Protein AF-A0A1D2QQ18-F1 (afdb_monomer_lite)

Structure (mmCIF, N/CA/C/O backbone):
data_AF-A0A1D2QQ18-F1
#
_entry.id   AF-A0A1D2QQ18-F1
#
loop_
_atom_site.group_PDB
_atom_site.id
_atom_site.type_symbol
_atom_site.label_atom_id
_atom_site.label_alt_id
_atom_site.label_comp_id
_atom_site.label_asym_id
_atom_site.label_entity_id
_atom_site.label_seq_id
_atom_site.pdbx_PDB_ins_code
_atom_site.Cartn_x
_atom_site.Cartn_y
_atom_site.Cartn_z
_atom_site.occupancy
_atom_site.B_iso_or_equiv
_atom_site.auth_seq_id
_atom_site.auth_comp_id
_atom_site.auth_asym_id
_atom_site.auth_atom_id
_atom_site.pdbx_PDB_model_num
ATOM 1 N N . MET A 1 1 ? 32.315 21.712 -32.572 1.00 50.09 1 MET A N 1
ATOM 2 C CA . MET A 1 1 ? 33.178 22.891 -32.334 1.00 50.09 1 MET A CA 1
ATOM 3 C C . MET A 1 1 ? 33.797 22.743 -30.956 1.00 50.09 1 MET A C 1
ATOM 5 O O . MET A 1 1 ? 33.054 22.606 -29.995 1.00 50.09 1 MET A O 1
ATOM 9 N N . GLY A 1 2 ? 35.125 22.639 -30.877 1.00 50.81 2 GLY A N 1
ATOM 10 C CA . GLY A 1 2 ? 35.832 22.322 -29.633 1.00 50.81 2 GLY A CA 1
ATOM 11 C C . GLY A 1 2 ? 35.710 23.423 -28.578 1.00 50.81 2 GLY A C 1
ATOM 12 O O . GLY A 1 2 ? 35.567 24.598 -28.917 1.00 50.81 2 GLY A O 1
ATOM 13 N N . ALA A 1 3 ? 35.802 23.033 -27.305 1.00 56.28 3 ALA A N 1
ATOM 14 C CA . ALA A 1 3 ? 35.669 23.907 -26.135 1.00 56.28 3 ALA A CA 1
ATOM 15 C C . ALA A 1 3 ? 36.521 25.195 -26.210 1.00 56.28 3 ALA A C 1
ATOM 17 O O . ALA A 1 3 ? 36.093 26.242 -25.728 1.00 56.28 3 ALA A O 1
ATOM 18 N N . GLY A 1 4 ? 37.673 25.153 -26.894 1.00 58.34 4 GLY A N 1
ATOM 19 C CA . GLY A 1 4 ? 38.544 26.317 -27.105 1.00 58.34 4 GLY A CA 1
ATOM 20 C C . GLY A 1 4 ? 37.916 27.455 -27.924 1.00 58.34 4 GLY A C 1
ATOM 21 O O . GLY A 1 4 ? 38.122 28.620 -27.597 1.00 58.34 4 GLY A O 1
ATOM 22 N N . ALA A 1 5 ? 37.088 27.153 -28.932 1.00 62.00 5 ALA A N 1
ATOM 23 C CA . ALA A 1 5 ? 36.413 28.187 -29.728 1.00 62.00 5 ALA A CA 1
ATOM 24 C C . ALA A 1 5 ? 35.279 28.873 -28.943 1.00 62.00 5 ALA A C 1
ATOM 26 O O . ALA A 1 5 ? 35.006 30.055 -29.133 1.00 62.00 5 ALA A O 1
ATOM 27 N N . MET A 1 6 ? 34.637 28.138 -28.028 1.00 56.47 6 MET A N 1
ATOM 28 C CA . MET A 1 6 ? 33.547 28.655 -27.199 1.00 56.47 6 MET A CA 1
ATOM 29 C C . MET A 1 6 ? 34.061 29.579 -26.079 1.00 56.47 6 MET A C 1
ATOM 31 O O . MET A 1 6 ? 33.393 30.556 -25.748 1.00 56.47 6 MET A O 1
ATOM 35 N N . TYR A 1 7 ? 35.267 29.325 -25.551 1.00 62.25 7 TYR A N 1
ATOM 36 C CA . TYR A 1 7 ? 35.936 30.198 -24.576 1.00 62.25 7 TYR A CA 1
ATOM 37 C C . TYR A 1 7 ? 36.282 31.570 -25.160 1.00 62.25 7 TYR A C 1
ATOM 39 O O . TYR A 1 7 ? 35.973 32.595 -24.556 1.00 62.25 7 TYR A O 1
ATOM 47 N N . LEU A 1 8 ? 36.862 31.586 -26.365 1.00 61.06 8 LEU A N 1
ATOM 48 C CA . LEU A 1 8 ? 37.277 32.812 -27.055 1.00 61.06 8 LEU A CA 1
ATOM 49 C C . LEU A 1 8 ? 36.106 33.755 -27.365 1.00 61.06 8 LEU A C 1
ATOM 51 O O . LEU A 1 8 ? 36.292 34.966 -27.393 1.00 61.06 8 LEU A O 1
ATOM 55 N N . LEU A 1 9 ? 34.902 33.213 -27.571 1.00 64.69 9 LEU A N 1
ATOM 56 C CA . LEU A 1 9 ? 33.707 33.995 -27.899 1.00 64.69 9 LEU A CA 1
ATOM 57 C C . LEU A 1 9 ? 32.922 34.492 -26.677 1.00 64.69 9 LEU A C 1
ATOM 59 O O . LEU A 1 9 ? 32.223 35.495 -26.788 1.00 64.69 9 LEU A O 1
ATOM 63 N N . LYS A 1 10 ? 32.975 33.793 -25.536 1.00 62.69 10 LYS A N 1
ATOM 64 C CA . LYS A 1 10 ? 32.115 34.090 -24.371 1.00 62.69 10 LYS A CA 1
ATOM 65 C C . LYS A 1 10 ? 32.864 34.447 -23.085 1.00 62.69 10 LYS A C 1
ATOM 67 O O . LYS A 1 10 ? 32.207 34.769 -22.101 1.00 62.69 10 LYS A O 1
ATOM 72 N N . GLY A 1 11 ? 34.198 34.369 -23.048 1.00 64.00 11 GLY A N 1
ATOM 73 C CA . GLY A 1 11 ? 35.019 34.688 -21.865 1.00 64.00 11 GLY A CA 1
ATOM 74 C C . GLY A 1 11 ? 34.884 33.703 -20.692 1.00 64.00 11 GLY A C 1
ATOM 75 O O . GLY A 1 11 ? 35.738 33.662 -19.812 1.00 64.00 11 GLY A O 1
ATOM 76 N N . HIS A 1 12 ? 33.853 32.856 -20.706 1.00 61.41 12 HIS A N 1
ATOM 77 C CA . HIS A 1 12 ? 33.616 31.784 -19.751 1.00 61.41 12 HIS A CA 1
ATOM 78 C C . HIS A 1 12 ? 33.168 30.520 -20.495 1.00 61.41 12 HIS A C 1
ATOM 80 O O . HIS A 1 12 ? 32.243 30.561 -21.309 1.00 61.41 12 HIS A O 1
ATOM 86 N N . VAL A 1 13 ? 33.800 29.380 -20.198 1.00 60.22 13 VAL A N 1
ATOM 87 C CA . VAL A 1 13 ? 33.264 28.056 -20.552 1.00 60.22 13 VAL A CA 1
ATOM 88 C C . VAL A 1 13 ? 32.482 27.551 -19.346 1.00 60.22 13 VAL A C 1
ATOM 90 O O . VAL A 1 13 ? 33.012 27.496 -18.236 1.00 60.22 13 VAL A O 1
ATOM 93 N N . LEU A 1 14 ? 31.216 27.187 -19.550 1.00 58.06 14 LEU A N 1
ATOM 94 C CA . LEU A 1 14 ? 30.417 26.490 -18.544 1.00 58.06 14 LEU A CA 1
ATOM 95 C C . LEU A 1 14 ? 30.999 25.080 -18.342 1.00 58.06 14 LEU A C 1
ATOM 97 O O . LEU A 1 14 ? 30.609 24.137 -19.019 1.00 58.06 14 LEU A O 1
ATOM 101 N N . ASN A 1 15 ? 31.958 24.946 -17.423 1.00 59.22 15 ASN A N 1
ATOM 102 C CA . ASN A 1 15 ? 32.638 23.679 -17.115 1.00 59.22 15 ASN A CA 1
ATOM 103 C C . ASN A 1 15 ? 31.849 22.770 -16.152 1.00 59.22 15 ASN A C 1
ATOM 105 O O . ASN A 1 15 ? 32.294 21.668 -15.844 1.00 59.22 15 ASN A O 1
ATOM 109 N N . LYS A 1 16 ? 30.695 23.225 -15.651 1.00 60.22 16 LYS A N 1
ATOM 110 C CA . LYS A 1 16 ? 29.811 22.455 -14.770 1.00 60.22 16 LYS A CA 1
ATOM 111 C C . LYS A 1 16 ? 28.406 22.433 -15.356 1.00 60.22 16 LYS A C 1
ATOM 113 O O . LYS A 1 16 ? 27.685 23.424 -15.298 1.00 60.22 16 LYS A O 1
ATOM 118 N N . THR A 1 17 ? 28.012 21.288 -15.893 1.00 64.94 17 THR A N 1
ATOM 119 C CA . THR A 1 17 ? 2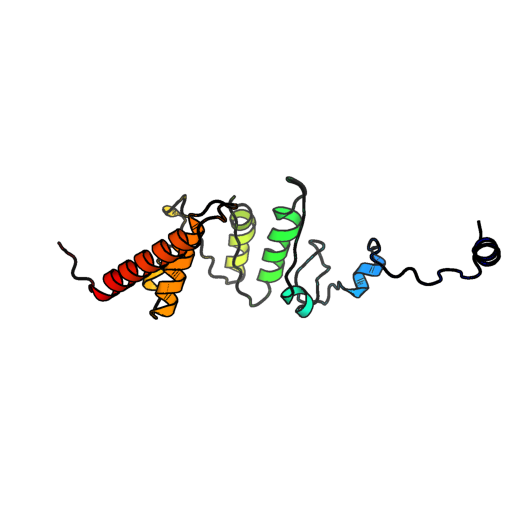6.613 20.967 -16.175 1.00 64.94 17 THR A CA 1
ATOM 120 C C . THR A 1 17 ? 25.963 20.520 -14.867 1.00 64.94 17 THR A C 1
ATOM 122 O O . THR A 1 17 ? 25.943 19.339 -14.541 1.00 64.94 17 THR A O 1
ATOM 125 N N . THR A 1 18 ? 25.509 21.473 -14.053 1.00 73.31 18 THR A N 1
ATOM 126 C CA . THR A 1 18 ? 24.666 21.182 -12.884 1.00 73.31 18 THR A CA 1
ATOM 127 C C . THR A 1 18 ? 23.220 21.042 -13.344 1.00 73.31 18 THR A C 1
ATOM 129 O O . THR A 1 18 ? 22.696 21.962 -13.970 1.00 73.31 18 THR A O 1
ATOM 132 N N . GLY A 1 19 ? 22.570 19.922 -13.040 1.00 75.94 19 GLY A N 1
ATOM 133 C CA . GLY A 1 19 ? 21.179 19.686 -13.417 1.00 75.94 19 GLY A CA 1
ATOM 134 C C . GLY A 1 19 ? 20.806 18.210 -13.367 1.00 75.94 19 GLY A C 1
ATOM 135 O O . GLY A 1 19 ? 21.607 17.376 -12.951 1.00 75.94 19 GLY A O 1
ATOM 136 N N . ALA A 1 20 ? 19.581 17.901 -13.786 1.00 82.69 20 ALA A N 1
ATOM 137 C CA . ALA A 1 20 ? 19.163 16.525 -14.005 1.00 82.69 20 ALA A CA 1
ATOM 138 C C . ALA A 1 20 ? 19.798 15.993 -15.294 1.00 82.69 20 ALA A C 1
ATOM 140 O O . ALA A 1 20 ? 19.826 16.694 -16.306 1.00 82.69 20 ALA A O 1
ATOM 141 N N . ASP A 1 21 ? 20.262 14.750 -15.253 1.00 84.44 21 ASP A N 1
ATOM 142 C CA . ASP A 1 21 ? 20.721 14.017 -16.427 1.00 84.44 21 ASP A CA 1
ATOM 143 C C . ASP A 1 21 ? 19.964 12.691 -16.521 1.00 84.44 21 ASP A C 1
ATOM 145 O O . ASP A 1 21 ? 19.459 12.165 -15.521 1.00 84.44 21 ASP A O 1
ATOM 149 N N . PHE A 1 22 ? 19.863 12.147 -17.729 1.00 87.00 22 PHE A N 1
ATOM 150 C CA . PHE A 1 22 ? 19.309 10.817 -17.906 1.00 87.00 22 PHE A CA 1
ATOM 151 C C . PHE A 1 22 ? 20.264 9.793 -17.307 1.00 87.00 22 PHE A C 1
ATOM 153 O O . PHE A 1 22 ? 21.423 9.669 -17.704 1.00 87.00 22 PHE A O 1
ATOM 160 N N . ALA A 1 23 ? 19.754 9.013 -16.362 1.00 85.12 23 ALA A N 1
ATOM 161 C CA . ALA A 1 23 ? 20.543 7.972 -15.740 1.00 85.12 23 ALA A CA 1
ATOM 162 C C . ALA A 1 23 ? 20.964 6.907 -16.765 1.00 85.12 23 ALA A C 1
ATOM 164 O O . ALA A 1 23 ? 20.141 6.313 -17.465 1.00 85.12 23 ALA A O 1
ATOM 165 N N . ASN A 1 24 ? 22.260 6.622 -16.804 1.00 88.06 24 ASN A N 1
ATOM 166 C CA . ASN A 1 24 ? 22.826 5.483 -17.520 1.00 88.06 24 ASN A CA 1
ATOM 167 C C . ASN A 1 24 ? 23.023 4.294 -16.559 1.00 88.06 24 ASN A C 1
ATOM 169 O O . ASN A 1 24 ? 23.028 4.460 -15.340 1.00 88.06 24 ASN A O 1
ATOM 173 N N . LYS A 1 25 ? 23.207 3.080 -17.098 1.00 84.56 25 LYS A N 1
ATOM 174 C CA . LYS A 1 25 ? 23.334 1.853 -16.281 1.00 84.56 25 LYS A CA 1
ATOM 175 C C . LYS A 1 25 ? 24.469 1.922 -15.253 1.00 84.56 25 LYS A C 1
ATOM 177 O O . LYS A 1 25 ? 24.359 1.331 -14.187 1.00 84.56 25 LYS A O 1
ATOM 182 N N . SER A 1 26 ? 25.556 2.628 -15.566 1.00 84.94 26 SER A N 1
ATOM 183 C CA . SER A 1 26 ? 26.659 2.857 -14.628 1.00 84.94 26 SER A CA 1
ATOM 184 C C . SER A 1 26 ? 26.257 3.759 -13.462 1.00 84.94 26 SER A C 1
ATOM 186 O O . SER A 1 26 ? 26.646 3.459 -12.339 1.00 84.94 26 SER A O 1
ATOM 188 N N . SER A 1 27 ? 25.436 4.785 -13.711 1.00 86.25 27 SER A N 1
ATOM 189 C CA . SER A 1 27 ? 24.950 5.715 -12.678 1.00 86.25 27 SER A CA 1
ATOM 190 C C . SER A 1 27 ? 24.012 5.044 -11.680 1.00 86.25 27 SER A C 1
ATOM 192 O O . SER A 1 27 ? 23.851 5.532 -10.573 1.00 86.25 27 SER A O 1
ATOM 194 N N . TYR A 1 28 ? 23.389 3.912 -12.035 1.00 88.75 28 TYR A N 1
ATOM 195 C CA . TYR A 1 28 ? 22.497 3.204 -11.109 1.00 88.75 28 TYR A CA 1
ATOM 196 C C . TYR A 1 28 ? 23.224 2.798 -9.831 1.00 88.75 28 TYR A C 1
ATOM 198 O O . TYR A 1 28 ? 22.607 2.777 -8.779 1.00 88.75 28 TYR A O 1
ATOM 206 N N . ARG A 1 29 ? 24.530 2.513 -9.906 1.00 85.38 29 ARG A N 1
ATOM 207 C CA . ARG A 1 29 ? 25.337 2.080 -8.755 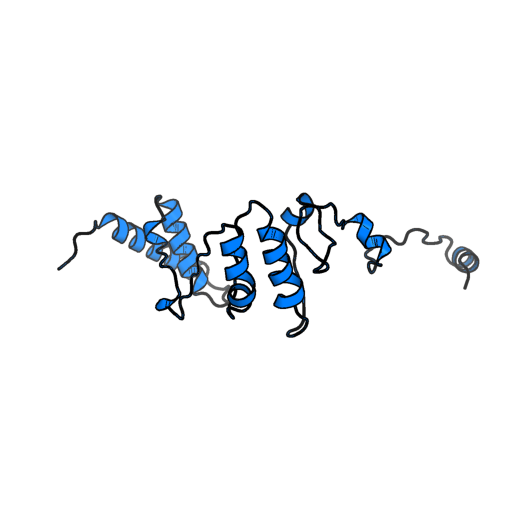1.00 85.38 29 ARG 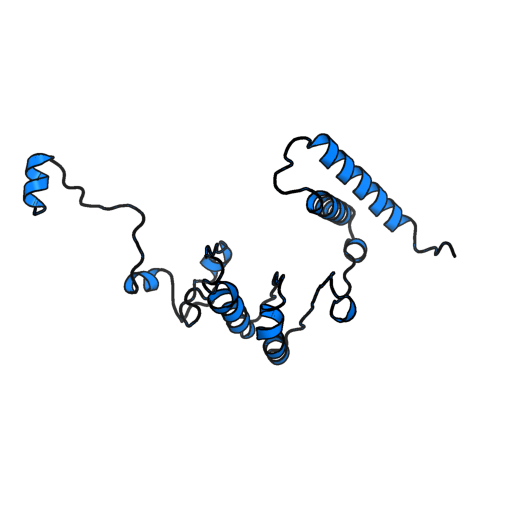A CA 1
ATOM 208 C C . ARG A 1 29 ? 25.434 3.143 -7.662 1.00 85.38 29 ARG A C 1
ATOM 210 O O . ARG A 1 29 ? 25.738 2.790 -6.528 1.00 85.38 29 ARG A O 1
ATOM 217 N N . ASP A 1 30 ? 25.166 4.403 -7.998 1.00 86.88 30 ASP A N 1
ATOM 218 C CA . ASP A 1 30 ? 25.249 5.519 -7.058 1.00 86.88 30 ASP A CA 1
ATOM 219 C C . ASP A 1 30 ? 24.068 5.528 -6.069 1.00 86.88 30 ASP A C 1
ATOM 221 O O . ASP A 1 30 ? 24.195 6.073 -4.977 1.00 86.88 30 ASP A O 1
ATOM 225 N N . TYR A 1 31 ? 22.934 4.906 -6.426 1.00 87.69 31 TYR A N 1
ATOM 226 C CA . TYR A 1 31 ? 21.699 4.897 -5.619 1.00 87.69 31 TYR A CA 1
ATOM 227 C C . TYR A 1 31 ? 20.970 3.538 -5.579 1.00 87.69 31 TYR A C 1
ATOM 229 O O . TYR A 1 31 ? 20.036 3.345 -4.805 1.00 87.69 31 TYR A O 1
ATOM 237 N N . LEU A 1 32 ? 21.395 2.550 -6.371 1.00 93.56 32 LEU A N 1
ATOM 238 C CA . LEU A 1 32 ? 20.857 1.190 -6.383 1.00 93.56 32 LEU A CA 1
ATOM 239 C C . LEU A 1 32 ? 21.959 0.152 -6.213 1.00 93.56 32 LEU A C 1
ATOM 241 O O . LEU A 1 32 ? 22.996 0.183 -6.874 1.00 93.56 32 LEU A O 1
ATOM 245 N N . SER A 1 33 ? 21.679 -0.847 -5.383 1.00 93.62 33 SER A N 1
ATOM 246 C CA . SER A 1 33 ? 22.553 -2.002 -5.198 1.00 93.62 33 SER A CA 1
ATOM 247 C C . SER A 1 33 ? 21.737 -3.261 -4.940 1.00 93.62 33 SER A C 1
ATOM 249 O O . SER A 1 33 ? 20.675 -3.219 -4.319 1.00 93.62 33 SER A O 1
ATOM 251 N N . SER A 1 34 ? 22.257 -4.408 -5.372 1.00 92.81 34 SER A N 1
ATOM 252 C CA . SER A 1 34 ? 21.678 -5.712 -5.041 1.00 92.81 34 SER A CA 1
ATOM 253 C C . SER A 1 34 ? 21.865 -6.104 -3.578 1.00 92.81 34 SER A C 1
ATOM 255 O O . SER A 1 34 ? 21.085 -6.902 -3.063 1.00 92.81 34 SER A O 1
ATOM 257 N N . SER A 1 35 ? 22.842 -5.502 -2.894 1.00 92.44 35 SER A N 1
ATOM 258 C CA . SER A 1 35 ? 23.068 -5.673 -1.456 1.00 92.44 35 SER A CA 1
ATOM 259 C C . SER A 1 35 ? 22.103 -4.863 -0.588 1.00 92.44 35 SER A C 1
ATOM 261 O O . SER A 1 35 ? 22.064 -5.062 0.625 1.00 92.44 35 SER A O 1
ATOM 263 N N . ASN A 1 36 ? 21.358 -3.920 -1.175 1.00 94.38 36 ASN A N 1
ATOM 264 C CA . ASN A 1 36 ? 20.453 -3.068 -0.420 1.00 94.38 36 ASN A CA 1
ATOM 265 C C . ASN A 1 36 ? 19.196 -3.820 0.017 1.00 94.38 36 ASN A C 1
ATOM 267 O O . ASN A 1 36 ? 18.781 -4.813 -0.580 1.00 94.38 36 ASN A O 1
ATOM 271 N N . ASN A 1 37 ? 18.545 -3.298 1.060 1.00 91.56 37 ASN A N 1
ATOM 272 C CA . ASN A 1 37 ? 17.368 -3.924 1.647 1.00 91.56 37 ASN A CA 1
ATOM 273 C C . ASN A 1 37 ? 16.030 -3.233 1.334 1.00 91.56 37 ASN A C 1
ATOM 275 O O . ASN A 1 37 ? 14.977 -3.813 1.635 1.00 91.56 37 ASN A O 1
ATOM 279 N N . GLY A 1 38 ? 16.062 -2.064 0.700 1.00 94.19 38 GLY A N 1
ATOM 280 C CA . GLY A 1 38 ? 14.888 -1.279 0.338 1.00 94.19 38 GLY A CA 1
ATOM 281 C C . GLY A 1 38 ? 14.135 -1.810 -0.882 1.00 94.19 38 GLY A C 1
ATOM 282 O O . GLY A 1 38 ? 14.270 -2.976 -1.257 1.00 94.19 38 GLY A O 1
ATOM 283 N N . LEU A 1 39 ? 13.275 -0.977 -1.462 1.00 95.00 39 LEU A N 1
ATOM 284 C CA . LEU A 1 39 ? 12.383 -1.323 -2.572 1.00 95.00 39 LEU A CA 1
ATOM 285 C C . LEU A 1 39 ? 13.156 -1.713 -3.836 1.00 95.00 39 LEU A C 1
ATOM 287 O O . LEU A 1 39 ? 14.171 -1.107 -4.173 1.00 95.00 39 LEU A O 1
ATOM 291 N N . LEU A 1 40 ? 12.639 -2.714 -4.543 1.00 95.06 40 LEU A N 1
ATOM 292 C CA . LEU A 1 40 ? 13.161 -3.18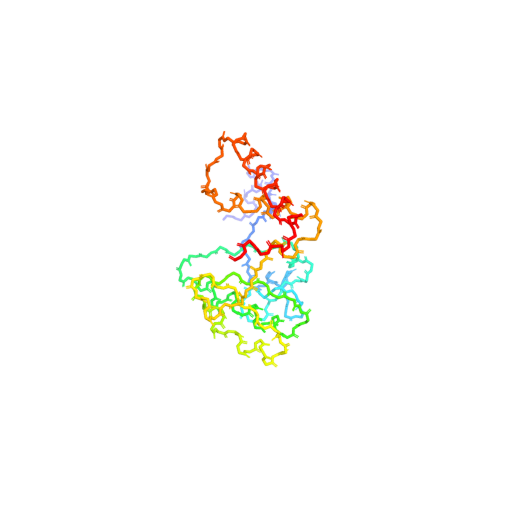3 -5.821 1.00 95.06 40 LEU A CA 1
ATOM 293 C C . LEU A 1 40 ? 12.683 -2.244 -6.938 1.00 95.06 40 LEU A C 1
ATOM 295 O O . LEU A 1 40 ? 11.476 -2.037 -7.075 1.00 95.06 40 LEU A O 1
ATOM 299 N N . LEU A 1 41 ? 13.595 -1.666 -7.728 1.00 92.88 41 LEU A N 1
ATOM 300 C CA . LEU A 1 41 ? 13.220 -0.710 -8.787 1.00 92.88 41 LEU A CA 1
ATOM 301 C C . LEU A 1 41 ? 13.292 -1.282 -10.201 1.00 92.88 41 LEU A C 1
ATOM 303 O O . LEU A 1 41 ? 12.482 -0.904 -11.045 1.00 92.88 41 LEU A O 1
ATOM 307 N N . ASP A 1 42 ? 14.237 -2.178 -10.470 1.00 89.50 42 ASP A N 1
ATOM 308 C CA . ASP A 1 42 ? 14.416 -2.801 -11.789 1.00 89.50 42 ASP A CA 1
ATOM 309 C C . ASP A 1 42 ? 13.494 -4.011 -12.019 1.00 89.50 42 ASP A C 1
ATOM 311 O O . ASP A 1 42 ? 13.359 -4.477 -13.150 1.00 89.50 42 ASP A O 1
ATOM 315 N N . GLY A 1 43 ? 12.855 -4.503 -10.954 1.00 88.25 43 GLY A N 1
ATOM 316 C CA . GLY A 1 43 ? 12.031 -5.710 -10.969 1.00 88.25 43 GLY A CA 1
ATOM 317 C C . GLY A 1 43 ? 12.830 -7.016 -10.902 1.00 88.25 43 GLY A C 1
ATOM 318 O O . GLY A 1 43 ? 12.229 -8.073 -11.073 1.00 88.25 43 GLY A O 1
ATOM 319 N N . ASP A 1 44 ? 14.141 -6.957 -10.644 1.00 90.00 44 ASP A N 1
ATOM 320 C CA . ASP A 1 44 ? 15.032 -8.123 -10.622 1.00 90.00 44 ASP A CA 1
ATOM 321 C C . ASP A 1 44 ? 15.969 -8.117 -9.402 1.00 90.00 44 ASP A C 1
ATOM 323 O O . ASP A 1 44 ? 15.740 -8.846 -8.431 1.00 90.00 44 ASP A O 1
ATOM 327 N N . SER A 1 45 ? 16.993 -7.255 -9.391 1.00 91.62 45 SER A N 1
ATOM 328 C CA . SER A 1 45 ? 18.021 -7.287 -8.343 1.00 91.62 45 SER A CA 1
ATOM 329 C C . SER A 1 45 ? 18.386 -5.934 -7.741 1.00 91.62 45 SER A C 1
ATOM 331 O O . SER A 1 45 ? 18.861 -5.900 -6.606 1.00 91.62 45 SER A O 1
ATOM 333 N N . LEU A 1 46 ? 18.170 -4.825 -8.442 1.00 94.19 46 LEU A N 1
ATOM 334 C CA . LEU A 1 46 ? 18.602 -3.500 -8.013 1.00 94.19 46 LEU A CA 1
ATOM 335 C C . LEU A 1 46 ? 17.591 -2.862 -7.057 1.00 94.19 46 LEU A C 1
ATOM 337 O O . LEU A 1 46 ? 16.464 -2.515 -7.427 1.00 94.19 46 LEU A O 1
ATOM 341 N N . ARG A 1 47 ? 18.027 -2.679 -5.806 1.00 94.75 47 ARG A N 1
ATOM 342 C CA . ARG A 1 47 ? 17.212 -2.141 -4.715 1.00 94.75 47 ARG A CA 1
ATOM 343 C C . ARG A 1 47 ? 17.716 -0.775 -4.264 1.00 94.75 47 ARG A C 1
ATOM 345 O O . ARG A 1 47 ? 18.926 -0.539 -4.195 1.00 94.75 47 ARG A O 1
ATOM 352 N N . LEU A 1 48 ? 16.782 0.092 -3.889 1.00 95.25 48 LEU A N 1
ATOM 353 C CA . LEU A 1 48 ? 17.071 1.303 -3.122 1.00 95.25 48 LEU A CA 1
ATOM 354 C C . LEU A 1 48 ? 17.602 0.944 -1.740 1.00 95.25 48 LEU A C 1
ATOM 356 O O . LEU A 1 48 ? 17.310 -0.137 -1.211 1.00 95.25 48 LEU A O 1
ATOM 360 N N . SER A 1 49 ? 18.324 1.873 -1.119 1.00 94.12 49 SER A N 1
ATOM 361 C CA . SER A 1 49 ? 18.566 1.778 0.317 1.00 94.12 49 SER A CA 1
ATOM 362 C C . SER A 1 49 ? 17.237 1.800 1.087 1.00 94.12 49 SER A C 1
ATOM 364 O O . SER A 1 49 ? 16.189 2.236 0.597 1.00 94.12 49 SER A O 1
ATOM 366 N N . GLU A 1 50 ? 17.257 1.291 2.315 1.00 92.12 50 GLU A N 1
ATOM 367 C CA . GLU A 1 50 ? 16.076 1.326 3.180 1.00 92.12 50 GLU A CA 1
ATOM 368 C C . GLU A 1 50 ? 15.670 2.772 3.507 1.00 92.12 50 GLU A C 1
ATOM 370 O O . GLU A 1 50 ? 14.491 3.107 3.437 1.00 92.12 50 GLU A O 1
ATOM 375 N N . GLN A 1 51 ? 16.647 3.654 3.740 1.00 93.12 51 GLN A N 1
ATOM 376 C CA . GLN A 1 51 ? 16.413 5.071 4.012 1.00 93.12 51 GLN A CA 1
ATOM 377 C C . GL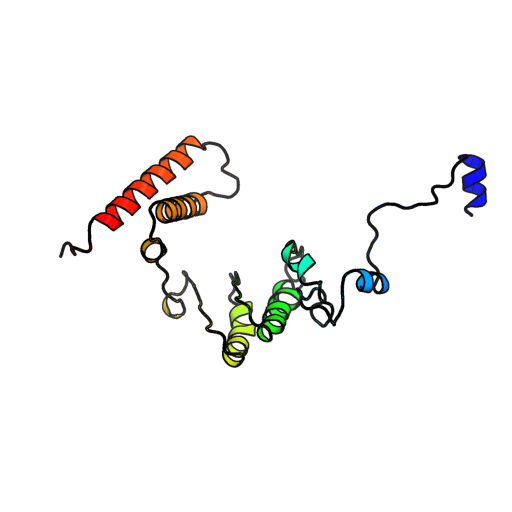N A 1 51 ? 15.705 5.781 2.850 1.00 93.12 51 GLN A C 1
ATOM 379 O O . GLN A 1 51 ? 14.711 6.468 3.071 1.00 93.12 51 GLN A O 1
ATOM 384 N N . GLU A 1 52 ? 16.168 5.585 1.614 1.00 92.94 52 GLU A N 1
ATOM 385 C CA . GLU A 1 52 ? 15.514 6.159 0.429 1.00 92.94 52 GLU A CA 1
ATOM 386 C C . GLU A 1 52 ? 14.117 5.572 0.216 1.00 92.94 52 GLU A C 1
ATOM 388 O O . GLU A 1 52 ? 13.193 6.276 -0.182 1.00 92.94 52 GLU A O 1
ATOM 393 N N . SER A 1 53 ? 13.928 4.292 0.540 1.00 92.75 53 SER A N 1
ATOM 394 C CA . SER A 1 53 ? 12.618 3.642 0.426 1.00 92.75 53 SER A CA 1
ATOM 395 C C . SER A 1 53 ? 11.570 4.263 1.355 1.00 92.75 53 SER A C 1
ATOM 397 O O . SER A 1 53 ? 10.391 4.290 1.005 1.00 92.75 53 SER A O 1
ATOM 399 N N . PHE A 1 54 ? 11.985 4.811 2.502 1.00 93.88 54 PHE A N 1
ATOM 400 C CA . PHE A 1 54 ? 11.108 5.534 3.429 1.00 93.88 54 PHE A CA 1
ATOM 401 C C . PHE A 1 54 ? 10.781 6.975 2.995 1.00 93.88 54 PHE A C 1
ATOM 403 O O . PHE A 1 54 ? 9.957 7.622 3.636 1.00 93.88 54 PHE A O 1
ATOM 410 N N . GLN A 1 55 ? 11.352 7.476 1.892 1.00 94.12 55 GLN A N 1
ATOM 411 C CA . GLN A 1 55 ? 10.987 8.781 1.315 1.00 94.12 55 GLN A CA 1
ATOM 412 C C . GLN A 1 55 ? 9.795 8.721 0.344 1.00 94.12 55 GLN A C 1
ATOM 414 O O . GLN A 1 55 ? 9.382 9.752 -0.188 1.00 94.12 55 GLN A O 1
ATOM 419 N N . ASN A 1 56 ? 9.184 7.541 0.189 1.00 92.38 56 ASN A N 1
ATOM 420 C CA . ASN A 1 56 ? 8.155 7.207 -0.799 1.00 92.38 56 ASN A CA 1
ATOM 421 C C . ASN A 1 56 ? 8.682 7.167 -2.241 1.00 92.38 56 ASN A C 1
ATOM 423 O O . ASN A 1 56 ? 9.585 7.900 -2.632 1.00 92.38 56 ASN A O 1
ATOM 427 N N . VAL A 1 57 ? 8.068 6.313 -3.065 1.00 93.31 57 VAL A N 1
ATOM 428 C CA . VAL A 1 57 ? 8.403 6.172 -4.488 1.00 93.31 57 VAL A CA 1
ATOM 429 C C . VAL A 1 57 ? 7.155 6.408 -5.328 1.00 93.31 57 VAL A C 1
ATOM 431 O O . VAL A 1 57 ? 6.119 5.777 -5.119 1.00 93.31 57 VAL A O 1
ATOM 434 N N . CYS A 1 58 ? 7.264 7.297 -6.316 1.00 93.94 58 CYS A N 1
ATOM 435 C CA . CYS A 1 58 ? 6.217 7.531 -7.302 1.00 93.94 58 CYS A CA 1
ATOM 436 C C . CYS A 1 58 ? 6.581 6.854 -8.629 1.00 93.94 58 CYS A C 1
ATOM 438 O O . CYS A 1 58 ? 7.547 7.239 -9.285 1.00 93.94 58 CYS A O 1
ATOM 440 N N . VAL A 1 59 ? 5.799 5.850 -9.039 1.00 92.31 59 VAL A N 1
ATOM 441 C CA . VAL A 1 59 ? 5.996 5.139 -10.312 1.00 92.31 59 VAL A CA 1
ATOM 442 C C . VAL A 1 59 ? 4.949 5.581 -11.328 1.00 92.31 59 VAL A C 1
ATOM 444 O O . VAL A 1 59 ? 3.773 5.223 -11.220 1.00 92.31 59 VAL A O 1
ATOM 447 N N . MET A 1 60 ? 5.400 6.317 -12.344 1.00 93.81 60 MET A N 1
ATOM 448 C CA . MET A 1 60 ? 4.582 6.782 -13.465 1.00 93.81 60 MET A CA 1
ATOM 449 C C . MET A 1 60 ? 4.743 5.846 -14.664 1.00 93.81 60 MET A C 1
ATOM 451 O O . MET A 1 60 ? 5.850 5.636 -15.155 1.00 93.81 60 MET A O 1
ATOM 455 N N . ALA A 1 61 ? 3.640 5.279 -15.152 1.00 91.56 61 ALA A N 1
ATOM 456 C CA . ALA A 1 61 ? 3.656 4.345 -16.273 1.00 91.56 61 ALA A CA 1
ATOM 457 C C . ALA A 1 61 ? 2.334 4.391 -17.053 1.00 91.56 61 ALA A C 1
ATOM 459 O O . ALA A 1 61 ? 1.264 4.550 -16.465 1.00 91.56 61 ALA A O 1
ATOM 460 N N . ARG A 1 62 ? 2.394 4.210 -18.379 1.00 94.69 62 ARG A N 1
ATOM 461 C CA . ARG A 1 62 ? 1.192 4.091 -19.222 1.00 94.69 62 ARG A CA 1
ATOM 462 C C . ARG A 1 62 ? 0.456 2.780 -18.923 1.00 94.69 62 ARG A C 1
ATOM 464 O O . ARG A 1 62 ? 1.070 1.789 -18.523 1.00 94.69 62 ARG A O 1
ATOM 471 N N . VAL A 1 63 ? -0.852 2.737 -19.172 1.00 91.75 63 VAL A N 1
ATOM 472 C CA . VAL A 1 63 ? -1.617 1.479 -19.145 1.00 91.75 63 VAL A CA 1
ATOM 473 C C . VAL A 1 63 ? -0.943 0.449 -20.060 1.00 91.75 63 VAL A C 1
ATOM 475 O O . VAL A 1 63 ? -0.545 0.770 -21.179 1.00 91.75 63 VAL A O 1
ATOM 478 N N . GLY A 1 64 ? -0.771 -0.776 -19.558 1.00 89.38 64 GLY A N 1
ATOM 479 C CA . GLY A 1 64 ? -0.085 -1.857 -20.275 1.00 89.38 64 GLY A CA 1
ATOM 480 C C . GLY A 1 64 ? 1.448 -1.810 -20.226 1.00 89.38 64 GLY A C 1
ATOM 481 O O . GLY A 1 64 ? 2.084 -2.752 -20.677 1.00 89.38 64 GLY A O 1
ATOM 482 N N . ALA A 1 65 ? 2.070 -0.789 -19.623 1.00 91.31 65 ALA A N 1
ATOM 483 C CA . ALA A 1 65 ? 3.532 -0.725 -19.477 1.00 91.31 65 ALA A CA 1
ATOM 484 C C . ALA A 1 65 ? 4.098 -1.707 -18.426 1.00 91.31 65 ALA A C 1
ATOM 486 O O . ALA A 1 65 ? 5.308 -1.769 -18.219 1.00 91.31 65 ALA A O 1
ATOM 487 N N . GLY A 1 66 ? 3.228 -2.472 -17.757 1.00 90.62 66 GLY A N 1
ATOM 488 C CA . GLY A 1 66 ? 3.625 -3.493 -16.791 1.00 90.62 66 GLY A CA 1
ATOM 489 C C . GLY A 1 66 ? 3.850 -2.976 -15.371 1.00 90.62 66 GLY A C 1
ATOM 490 O O . GLY A 1 66 ? 4.615 -3.587 -14.642 1.00 90.62 66 GLY A O 1
ATOM 491 N N . LYS A 1 67 ? 3.196 -1.886 -14.935 1.00 93.50 67 LYS A N 1
ATOM 492 C CA . LYS A 1 67 ? 3.306 -1.392 -13.542 1.00 93.50 67 LYS A CA 1
ATOM 493 C C . LYS A 1 67 ? 3.049 -2.510 -12.518 1.00 93.50 67 LYS A C 1
ATOM 495 O O . LYS A 1 67 ? 3.841 -2.704 -11.600 1.00 93.50 67 LYS A O 1
ATOM 500 N N . THR A 1 68 ? 1.970 -3.272 -12.692 1.00 94.19 68 THR A N 1
ATOM 501 C CA . THR A 1 68 ? 1.627 -4.375 -11.784 1.00 94.19 68 THR A CA 1
ATOM 502 C C . THR A 1 68 ? 2.635 -5.519 -11.877 1.00 94.19 68 THR A C 1
ATOM 504 O O . THR A 1 68 ? 3.169 -5.947 -10.859 1.00 94.19 68 THR A O 1
ATOM 507 N N . SER A 1 69 ? 2.944 -5.979 -13.091 1.00 93.62 69 SER A N 1
ATOM 508 C CA . SER A 1 69 ? 3.764 -7.173 -13.322 1.00 93.62 69 SER A CA 1
ATOM 509 C C . SER A 1 69 ? 5.270 -6.966 -13.149 1.00 93.62 69 SER A C 1
ATOM 511 O O . SER A 1 69 ? 5.950 -7.903 -12.752 1.00 93.62 69 SER A O 1
ATOM 513 N N . ARG A 1 70 ? 5.803 -5.769 -13.428 1.00 93.06 70 ARG A N 1
ATOM 514 C CA . ARG A 1 70 ? 7.243 -5.457 -13.338 1.00 93.06 70 ARG A CA 1
ATOM 515 C C . ARG A 1 70 ? 7.650 -4.700 -12.080 1.00 93.06 70 ARG A C 1
ATOM 517 O O . ARG A 1 70 ? 8.823 -4.731 -11.740 1.00 93.06 70 ARG A O 1
ATOM 524 N N . TYR A 1 71 ? 6.722 -4.032 -11.393 1.00 95.25 71 TYR A N 1
ATOM 525 C CA . TYR A 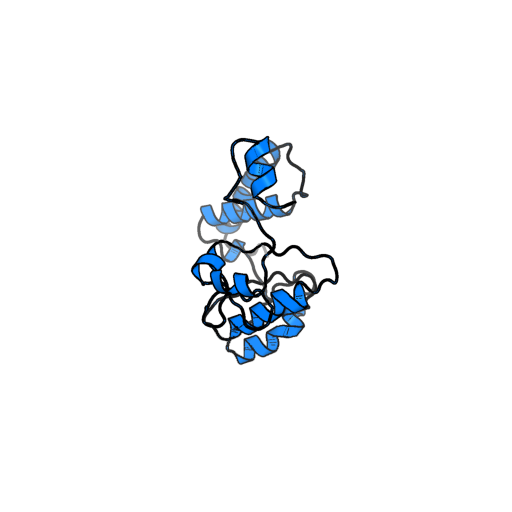1 71 ? 7.048 -3.280 -10.177 1.00 95.25 71 TYR A CA 1
ATOM 526 C C . TYR A 1 71 ? 6.320 -3.814 -8.942 1.00 95.25 71 TYR A C 1
ATOM 528 O O . TYR A 1 71 ? 6.974 -4.214 -7.982 1.00 95.25 71 TYR A O 1
ATOM 536 N N . ILE A 1 72 ? 4.983 -3.864 -8.959 1.00 95.94 72 ILE A N 1
ATOM 537 C CA . ILE A 1 72 ? 4.197 -4.202 -7.757 1.00 95.94 72 ILE A CA 1
ATOM 538 C C . ILE A 1 72 ? 4.411 -5.663 -7.341 1.00 95.94 72 ILE A C 1
ATOM 540 O O . ILE A 1 72 ? 4.863 -5.915 -6.228 1.00 95.94 72 ILE A O 1
ATOM 544 N N . ILE A 1 73 ? 4.130 -6.624 -8.228 1.00 96.94 73 ILE A N 1
ATOM 545 C CA . ILE A 1 73 ? 4.254 -8.060 -7.930 1.00 96.94 73 ILE A CA 1
ATOM 546 C C . ILE A 1 73 ? 5.693 -8.428 -7.526 1.00 96.94 73 ILE A C 1
ATOM 548 O O . ILE A 1 73 ? 5.850 -9.046 -6.471 1.00 96.94 73 ILE A O 1
ATOM 552 N N . PRO A 1 74 ? 6.750 -8.019 -8.262 1.00 96.31 74 PRO A N 1
ATOM 553 C CA . PRO A 1 74 ? 8.125 -8.291 -7.849 1.00 96.31 74 PRO A CA 1
ATOM 554 C C . PRO A 1 74 ? 8.467 -7.737 -6.464 1.00 96.31 74 PRO A C 1
ATOM 556 O O . PRO A 1 74 ? 9.093 -8.442 -5.680 1.00 96.31 74 PRO A O 1
ATOM 559 N N . ASN A 1 75 ? 8.004 -6.531 -6.111 1.00 96.56 75 ASN A N 1
ATOM 560 C CA . ASN A 1 75 ? 8.216 -5.992 -4.765 1.00 96.56 75 ASN A CA 1
ATOM 561 C C . ASN A 1 75 ? 7.492 -6.808 -3.688 1.00 96.56 75 ASN A C 1
ATOM 563 O O . ASN A 1 75 ? 8.081 -7.075 -2.646 1.00 96.56 75 ASN A O 1
ATOM 567 N N . VAL A 1 76 ? 6.254 -7.247 -3.924 1.00 97.31 76 VAL A N 1
ATOM 568 C CA . VAL A 1 76 ? 5.524 -8.092 -2.960 1.00 97.31 76 VAL A CA 1
ATOM 569 C C . VAL A 1 76 ? 6.263 -9.412 -2.722 1.00 97.31 76 VAL A C 1
ATOM 571 O O . VAL A 1 76 ? 6.451 -9.822 -1.577 1.00 97.31 76 VAL A O 1
ATOM 574 N N . LEU A 1 77 ? 6.741 -10.056 -3.790 1.00 96.06 77 LEU A N 1
ATOM 575 C CA . LEU A 1 77 ? 7.493 -11.311 -3.698 1.00 96.06 77 LEU A CA 1
ATOM 576 C C . LEU A 1 77 ? 8.879 -11.121 -3.055 1.00 96.06 77 LEU A C 1
ATOM 578 O O . LEU A 1 77 ? 9.303 -11.959 -2.261 1.00 96.06 77 LEU A O 1
ATOM 582 N N . ASP A 1 78 ? 9.575 -10.019 -3.354 1.00 95.25 78 ASP A N 1
ATOM 583 C CA . ASP A 1 78 ? 10.849 -9.659 -2.715 1.00 95.25 78 ASP A CA 1
ATOM 584 C C . ASP A 1 78 ? 10.672 -9.449 -1.205 1.00 95.25 78 ASP A C 1
ATOM 586 O O . ASP A 1 78 ? 11.427 -9.990 -0.391 1.00 95.25 78 ASP A O 1
ATOM 590 N N . LYS A 1 79 ? 9.634 -8.700 -0.817 1.00 94.69 79 LYS A N 1
ATOM 591 C CA . LYS A 1 79 ? 9.354 -8.362 0.583 1.00 94.69 79 LYS A CA 1
ATOM 592 C C . LYS A 1 79 ? 8.763 -9.509 1.386 1.00 94.69 79 LYS A C 1
ATOM 594 O O . LYS A 1 79 ? 8.976 -9.541 2.595 1.00 94.69 79 LYS A O 1
ATOM 599 N N . ALA A 1 80 ? 8.169 -10.511 0.740 1.00 95.19 80 ALA A N 1
ATOM 600 C CA . ALA A 1 80 ? 7.746 -11.750 1.395 1.00 95.19 80 ALA A CA 1
ATOM 601 C C . ALA A 1 80 ? 8.888 -12.458 2.153 1.00 95.19 80 ALA A C 1
ATOM 603 O O . ALA A 1 80 ? 8.643 -13.164 3.126 1.00 95.19 80 ALA A O 1
ATOM 604 N N . ARG A 1 81 ? 10.150 -12.251 1.747 1.00 89.56 81 ARG A N 1
ATOM 605 C CA . ARG A 1 81 ? 11.333 -12.818 2.423 1.00 89.56 81 ARG A CA 1
ATOM 606 C C . ARG A 1 81 ? 11.793 -12.011 3.640 1.00 89.56 81 ARG A C 1
ATOM 608 O O . ARG A 1 81 ? 12.722 -12.425 4.329 1.00 89.56 81 ARG A O 1
ATOM 615 N N . LYS A 1 82 ? 11.187 -10.851 3.893 1.00 89.00 82 LYS A N 1
ATOM 616 C CA . LYS A 1 82 ? 11.524 -9.948 4.998 1.00 89.00 82 LYS A CA 1
ATOM 617 C C . LYS A 1 82 ? 10.418 -9.961 6.043 1.00 89.00 82 LYS A C 1
ATOM 619 O O . LYS A 1 82 ? 9.296 -10.370 5.770 1.00 89.00 82 LYS A O 1
ATOM 624 N N . LYS A 1 83 ? 10.734 -9.502 7.253 1.00 88.56 83 LYS A N 1
ATOM 625 C CA . LYS A 1 83 ? 9.743 -9.303 8.317 1.00 88.56 83 LYS A CA 1
ATOM 626 C C . LYS A 1 83 ? 9.109 -7.925 8.147 1.00 88.56 83 LYS A C 1
ATOM 628 O O . LYS A 1 83 ? 9.622 -6.948 8.680 1.00 88.56 83 LYS A O 1
ATOM 633 N N . CYS A 1 84 ? 8.035 -7.843 7.370 1.00 93.00 84 CYS A N 1
ATOM 634 C CA . CYS A 1 84 ? 7.293 -6.601 7.169 1.00 93.00 84 CYS A CA 1
ATOM 635 C C . CYS A 1 84 ? 5.790 -6.867 7.086 1.00 93.00 84 CYS A C 1
ATOM 637 O O . CYS A 1 84 ? 5.372 -8.002 6.882 1.00 93.00 84 CYS A O 1
ATOM 639 N N . SER A 1 85 ? 4.985 -5.820 7.233 1.00 95.69 85 SER A N 1
ATOM 640 C CA . SER A 1 85 ? 3.555 -5.858 6.921 1.00 95.69 85 SER A CA 1
ATOM 641 C C . SER A 1 85 ? 3.332 -5.197 5.567 1.00 95.69 85 SER A C 1
ATOM 643 O O . SER A 1 85 ? 3.943 -4.172 5.270 1.00 95.69 85 SER A O 1
ATOM 645 N N . MET A 1 86 ? 2.458 -5.776 4.746 1.00 96.56 86 MET A N 1
ATOM 646 C CA . MET A 1 86 ? 2.145 -5.265 3.411 1.00 96.56 86 MET A CA 1
ATOM 647 C C . MET A 1 86 ? 0.663 -4.919 3.323 1.00 96.56 86 MET A C 1
ATOM 649 O O . MET A 1 86 ? -0.189 -5.775 3.551 1.00 96.56 86 MET A O 1
ATOM 653 N N . VAL A 1 87 ? 0.370 -3.669 2.962 1.00 96.69 87 VAL A N 1
ATOM 654 C CA . VAL A 1 87 ? -0.976 -3.205 2.609 1.00 96.69 87 VAL A CA 1
ATOM 655 C C . VAL A 1 87 ? -0.960 -2.878 1.124 1.00 96.69 87 VAL A C 1
ATOM 657 O O . VAL A 1 87 ? -0.185 -2.035 0.676 1.00 96.69 87 VAL A O 1
ATOM 660 N N . ILE A 1 88 ? -1.775 -3.591 0.351 1.00 96.44 88 ILE A N 1
ATOM 661 C CA . ILE A 1 88 ? -1.760 -3.533 -1.111 1.00 96.44 88 ILE A CA 1
ATOM 662 C C . ILE A 1 88 ? -3.159 -3.148 -1.579 1.00 96.44 88 ILE A C 1
ATOM 664 O O . ILE A 1 88 ? -4.121 -3.862 -1.311 1.00 96.44 88 ILE A O 1
ATOM 668 N N . ASN A 1 89 ? -3.262 -2.033 -2.300 1.00 94.50 89 ASN A N 1
ATOM 669 C CA . ASN A 1 89 ? -4.480 -1.677 -3.018 1.00 94.50 89 ASN A CA 1
ATOM 670 C C . ASN A 1 89 ? -4.472 -2.388 -4.380 1.00 94.50 89 ASN A C 1
ATOM 672 O O . ASN A 1 89 ? -3.653 -2.060 -5.243 1.00 94.50 89 ASN A O 1
ATOM 676 N N . ASP A 1 90 ? -5.355 -3.371 -4.551 1.00 94.62 90 ASP A N 1
ATOM 677 C CA . ASP A 1 90 ? -5.445 -4.216 -5.745 1.00 94.62 90 ASP A CA 1
ATOM 678 C C . ASP A 1 90 ? -6.874 -4.233 -6.319 1.00 94.62 90 ASP A C 1
ATOM 680 O O . ASP A 1 90 ? -7.604 -5.207 -6.134 1.00 94.62 90 ASP A O 1
ATOM 684 N N . PRO A 1 91 ? -7.286 -3.182 -7.055 1.00 89.06 91 PRO A N 1
ATOM 685 C CA . PRO A 1 91 ? -8.650 -3.067 -7.577 1.00 89.06 91 PRO A CA 1
ATOM 686 C C . PRO A 1 91 ? -9.057 -4.184 -8.548 1.00 89.06 91 PRO A C 1
ATOM 688 O O . PRO A 1 91 ? -10.236 -4.358 -8.821 1.00 89.06 91 PRO A O 1
ATOM 691 N N . LYS A 1 92 ? -8.090 -4.908 -9.128 1.00 90.50 92 LYS A N 1
ATOM 692 C CA . LYS A 1 92 ? -8.339 -5.972 -10.116 1.00 90.50 92 LYS A CA 1
ATOM 693 C C . LYS A 1 92 ? -8.121 -7.383 -9.564 1.00 90.50 92 LYS A C 1
ATOM 695 O O . LYS A 1 92 ? -8.423 -8.353 -10.255 1.00 90.50 92 LYS A O 1
ATOM 700 N N . GLY A 1 93 ? -7.560 -7.517 -8.363 1.00 93.12 93 GLY A N 1
ATOM 701 C CA . GLY A 1 93 ? -7.184 -8.809 -7.783 1.00 93.12 93 GLY A CA 1
ATOM 702 C C . GLY A 1 93 ? -5.962 -9.479 -8.435 1.00 93.12 93 GLY A C 1
ATOM 703 O O . GLY A 1 93 ? -5.669 -10.637 -8.133 1.00 93.12 93 GLY A O 1
ATOM 704 N N . GLU A 1 94 ? -5.249 -8.802 -9.342 1.00 95.25 94 GLU A N 1
ATOM 705 C CA . GLU A 1 94 ? -4.105 -9.375 -10.071 1.00 95.25 94 GLU A CA 1
ATOM 706 C C . GLU A 1 94 ? -2.937 -9.691 -9.124 1.00 95.25 94 GLU A C 1
ATOM 708 O O . GLU A 1 94 ? -2.278 -10.726 -9.256 1.00 95.25 94 GLU A O 1
ATOM 713 N N . VAL A 1 95 ? -2.694 -8.817 -8.144 1.00 97.06 95 VAL A N 1
ATOM 714 C CA . VAL A 1 95 ? -1.618 -8.982 -7.163 1.00 97.06 95 VAL A CA 1
ATOM 715 C C . VAL A 1 95 ? -1.972 -10.097 -6.190 1.00 97.06 95 VAL A C 1
ATOM 717 O O . VAL A 1 95 ? -1.134 -10.962 -5.929 1.00 97.06 95 VAL A O 1
ATOM 720 N N . PHE A 1 96 ? -3.211 -10.129 -5.690 1.00 96.25 96 PHE A N 1
ATOM 721 C CA . PHE A 1 96 ? -3.679 -11.201 -4.814 1.00 96.25 96 PHE A CA 1
ATOM 722 C C . PHE A 1 96 ? -3.558 -12.570 -5.494 1.00 96.25 96 PHE A C 1
ATOM 724 O O . PHE A 1 96 ? -2.963 -13.489 -4.924 1.00 96.25 96 PHE A O 1
ATOM 731 N N . ASN A 1 97 ? -4.047 -12.694 -6.730 1.00 95.88 97 ASN A N 1
ATOM 732 C CA . ASN A 1 97 ? -3.980 -13.940 -7.495 1.00 95.88 97 ASN A CA 1
ATOM 733 C C . ASN A 1 97 ? -2.532 -14.382 -7.750 1.00 95.88 97 ASN A C 1
ATOM 735 O O . ASN A 1 97 ? -2.227 -15.569 -7.653 1.00 95.88 97 ASN A O 1
ATOM 739 N N . GLY A 1 98 ? -1.630 -13.438 -8.038 1.00 96.38 98 GLY A N 1
ATOM 740 C CA . GLY A 1 98 ? -0.230 -13.738 -8.342 1.00 96.38 98 GLY A CA 1
ATOM 741 C C . GLY A 1 98 ? 0.663 -14.010 -7.128 1.00 96.38 98 GLY A C 1
ATOM 742 O O . GLY A 1 98 ? 1.719 -14.618 -7.288 1.00 96.38 98 GLY A O 1
ATOM 743 N N . THR A 1 99 ? 0.291 -13.560 -5.923 1.00 97.56 99 THR A N 1
ATOM 744 C CA . THR A 1 99 ? 1.227 -13.529 -4.776 1.00 97.56 99 THR A CA 1
ATOM 745 C C . THR A 1 99 ? 0.705 -14.172 -3.492 1.00 97.56 99 THR A C 1
ATOM 747 O O . THR A 1 99 ? 1.509 -14.617 -2.672 1.00 97.56 99 THR A O 1
ATOM 750 N N . SER A 1 100 ? -0.613 -14.285 -3.298 1.00 96.81 100 SER A N 1
ATOM 751 C CA . SER A 1 100 ? -1.195 -14.689 -2.006 1.00 96.81 100 SER A CA 1
ATOM 752 C C . SER A 1 100 ? -0.773 -16.085 -1.542 1.00 96.81 100 SER A C 1
ATOM 754 O O . SER A 1 100 ? -0.483 -16.276 -0.361 1.00 96.81 100 SER A O 1
ATOM 756 N N . ALA A 1 101 ? -0.700 -17.058 -2.453 1.00 97.12 101 ALA A N 1
ATOM 757 C CA . ALA A 1 101 ? -0.261 -18.414 -2.131 1.00 97.12 101 ALA A CA 1
ATOM 758 C C . ALA A 1 101 ? 1.194 -18.435 -1.636 1.00 97.12 101 ALA A C 1
ATOM 760 O O . ALA A 1 101 ? 1.495 -19.083 -0.634 1.00 97.12 101 ALA A O 1
ATOM 761 N N . TYR A 1 102 ? 2.074 -17.670 -2.288 1.00 97.62 102 TYR A N 1
ATOM 762 C CA . TYR A 1 102 ? 3.472 -17.543 -1.884 1.00 97.62 102 TYR A CA 1
ATOM 763 C C . TYR A 1 102 ? 3.610 -16.836 -0.531 1.00 97.62 102 TYR A C 1
ATOM 765 O O . TYR A 1 102 ? 4.319 -17.318 0.346 1.00 97.62 102 TYR A O 1
ATOM 773 N N . LEU A 1 103 ? 2.859 -15.753 -0.308 1.00 97.56 103 LEU A N 1
ATOM 774 C CA . LEU A 1 103 ? 2.832 -15.059 0.982 1.00 97.56 103 LEU A CA 1
ATOM 775 C C . LEU A 1 103 ? 2.417 -15.996 2.126 1.00 97.56 103 LEU A C 1
ATOM 777 O O . LEU A 1 103 ? 3.076 -16.020 3.166 1.00 97.56 103 LEU A O 1
ATOM 781 N N . LYS A 1 104 ? 1.380 -16.819 1.922 1.00 96.81 104 LYS A N 1
ATOM 782 C CA . LYS A 1 104 ? 0.959 -17.835 2.903 1.00 96.81 104 LYS A CA 1
ATOM 783 C C . LYS A 1 104 ? 2.066 -18.854 3.184 1.00 96.81 104 LYS A C 1
ATOM 785 O O . LYS A 1 104 ? 2.299 -19.176 4.345 1.00 96.81 104 LYS A O 1
ATOM 790 N N . GLN A 1 105 ? 2.774 -19.327 2.154 1.00 96.88 105 GLN A N 1
ATOM 791 C CA . GLN A 1 105 ? 3.921 -20.233 2.320 1.00 96.88 105 GLN A CA 1
ATOM 792 C C . GLN A 1 105 ? 5.069 -19.583 3.105 1.00 96.88 105 GLN A C 1
ATOM 794 O O . GLN A 1 105 ? 5.729 -20.253 3.893 1.00 96.88 105 GLN A O 1
ATOM 799 N N . CYS A 1 106 ? 5.273 -18.274 2.945 1.00 96.38 106 CYS A N 1
ATOM 800 C CA . CYS A 1 106 ? 6.222 -17.492 3.738 1.00 96.38 106 CYS A CA 1
ATOM 801 C C . CYS A 1 106 ? 5.731 -17.177 5.167 1.00 96.38 106 CYS A C 1
ATOM 803 O O . CYS A 1 106 ? 6.427 -16.478 5.900 1.00 96.38 106 CYS A O 1
ATOM 805 N N . GLY A 1 107 ? 4.559 -17.675 5.581 1.00 96.38 107 GLY A N 1
ATOM 806 C CA . GLY A 1 107 ? 4.023 -17.518 6.937 1.00 96.38 107 GLY A CA 1
ATOM 807 C C . GLY A 1 107 ? 3.173 -16.265 7.161 1.00 96.38 107 GLY A C 1
ATOM 808 O O . GLY A 1 107 ? 2.847 -15.948 8.304 1.00 96.38 107 GLY A O 1
ATOM 809 N N . TYR A 1 108 ? 2.790 -15.544 6.105 1.00 97.44 108 TYR A N 1
ATOM 810 C CA . TYR A 1 108 ? 1.934 -14.366 6.240 1.00 97.44 108 TYR A CA 1
ATOM 811 C C . TYR A 1 108 ? 0.469 -14.744 6.464 1.00 97.44 108 TYR A C 1
ATOM 813 O O . TYR A 1 108 ? -0.101 -15.583 5.760 1.00 97.44 108 TYR A O 1
ATOM 821 N N . LYS A 1 109 ? -0.191 -14.014 7.370 1.00 96.62 109 LYS A N 1
ATOM 822 C CA . LYS A 1 109 ? -1.654 -13.964 7.441 1.00 96.62 109 LYS A CA 1
ATOM 823 C C . LYS A 1 109 ? -2.171 -13.040 6.338 1.00 96.62 109 LYS A C 1
ATOM 825 O O . LYS A 1 109 ? -2.140 -11.821 6.477 1.00 96.62 109 LYS A O 1
ATOM 830 N N . VAL A 1 110 ? -2.646 -13.623 5.241 1.00 96.19 110 VAL A N 1
ATOM 831 C CA . VAL A 1 110 ? -3.226 -12.863 4.125 1.00 96.19 110 VAL A CA 1
ATOM 832 C C . VAL A 1 110 ? -4.683 -12.521 4.439 1.00 96.19 110 VAL A C 1
ATOM 834 O O . VAL A 1 110 ? -5.523 -13.417 4.507 1.00 96.19 110 VAL A O 1
ATOM 837 N N . ILE A 1 111 ? -4.962 -11.231 4.627 1.00 95.81 111 ILE A N 1
ATOM 838 C CA . ILE A 1 111 ? -6.298 -10.668 4.858 1.00 95.81 111 ILE A CA 1
ATOM 839 C C . ILE A 1 111 ? -6.731 -9.950 3.580 1.00 95.81 111 ILE A C 1
ATOM 841 O O . ILE A 1 111 ? -5.965 -9.168 3.021 1.00 95.81 111 ILE A O 1
ATOM 845 N N . VAL A 1 112 ? -7.950 -10.223 3.122 1.00 95.75 112 VAL A N 1
ATOM 846 C CA . VAL A 1 112 ? -8.549 -9.584 1.943 1.00 95.75 112 VAL A CA 1
ATOM 847 C C . VAL A 1 112 ? -9.746 -8.779 2.409 1.00 95.75 112 VAL A C 1
ATOM 849 O O . VAL A 1 112 ? -10.584 -9.329 3.111 1.00 95.75 112 VAL A O 1
ATOM 852 N N . ILE A 1 113 ? -9.835 -7.508 2.027 1.00 94.12 113 ILE A N 1
ATOM 853 C CA . ILE A 1 113 ? -11.044 -6.698 2.192 1.00 94.12 113 ILE A CA 1
ATOM 854 C C . ILE A 1 113 ? -11.545 -6.394 0.787 1.00 94.12 113 ILE A C 1
ATOM 856 O O . ILE A 1 113 ? -10.896 -5.663 0.043 1.00 94.12 113 ILE A O 1
ATOM 860 N N . ASP A 1 114 ? -12.668 -7.002 0.427 1.00 93.00 114 ASP A N 1
ATOM 861 C CA . ASP A 1 114 ? -13.307 -6.853 -0.869 1.00 93.00 114 ASP A CA 1
ATOM 862 C C . ASP A 1 114 ? -14.812 -6.579 -0.712 1.00 93.00 114 ASP A C 1
ATOM 864 O O . ASP A 1 114 ? -15.615 -7.510 -0.583 1.00 93.00 114 ASP A O 1
ATOM 868 N N . PRO A 1 115 ? -15.208 -5.297 -0.747 1.00 88.06 115 PRO A N 1
ATOM 869 C CA . PRO A 1 115 ? -16.605 -4.898 -0.643 1.00 88.06 115 PRO A CA 1
ATOM 870 C C . PRO A 1 115 ? -17.501 -5.423 -1.776 1.00 88.06 115 PRO A C 1
ATOM 872 O O . PRO A 1 115 ? -18.713 -5.495 -1.588 1.00 88.06 115 PRO A O 1
ATOM 875 N N . GLU A 1 116 ? -16.947 -5.795 -2.937 1.00 89.44 116 GLU A N 1
ATOM 876 C CA . GLU A 1 116 ? -17.734 -6.302 -4.071 1.00 89.44 116 GLU A CA 1
ATOM 877 C C . GLU A 1 116 ? -18.105 -7.781 -3.906 1.00 89.44 116 GLU A C 1
ATOM 879 O O . GLU A 1 116 ? -19.117 -8.239 -4.438 1.00 89.44 116 GLU A O 1
ATOM 884 N N . ASN A 1 117 ? -17.301 -8.546 -3.161 1.00 90.44 117 ASN A N 1
ATOM 885 C CA . ASN A 1 117 ? -17.523 -9.971 -2.953 1.00 90.44 117 ASN A CA 1
ATOM 886 C C . ASN A 1 117 ? -17.288 -10.378 -1.493 1.00 90.44 117 ASN A C 1
ATOM 888 O O . ASN A 1 117 ? -16.204 -10.807 -1.088 1.00 90.44 117 ASN A O 1
ATOM 892 N N . LEU A 1 118 ? -18.374 -10.340 -0.720 1.00 90.44 118 LEU A N 1
ATOM 893 C CA . LEU A 1 118 ? -18.366 -10.657 0.708 1.00 90.44 118 LEU A CA 1
ATOM 894 C C . LEU A 1 118 ? -17.922 -12.094 1.020 1.00 90.44 118 LEU A C 1
ATOM 896 O O . LEU A 1 118 ? -17.335 -12.325 2.069 1.00 90.44 118 LEU A O 1
ATOM 900 N N . SER A 1 119 ? -18.132 -13.056 0.113 1.00 91.12 119 SER A N 1
ATOM 901 C CA . SER A 1 119 ? -17.739 -14.458 0.348 1.00 91.12 119 SER A CA 1
ATOM 902 C C . SER A 1 119 ? -16.224 -14.673 0.401 1.00 91.12 119 SER A C 1
ATOM 904 O O . SER A 1 119 ? -15.761 -15.612 1.048 1.00 91.12 119 SER A O 1
ATOM 906 N N . ARG A 1 120 ? -15.445 -13.801 -0.254 1.00 88.62 120 ARG A N 1
ATOM 907 C CA . ARG A 1 120 ? -13.972 -13.824 -0.219 1.00 88.62 120 ARG A CA 1
ATOM 908 C C . ARG A 1 120 ? -13.369 -12.721 0.651 1.00 88.62 120 ARG A C 1
ATOM 910 O O . ARG A 1 120 ? -12.151 -12.693 0.826 1.00 88.62 120 ARG A O 1
ATOM 917 N N . SER A 1 121 ? -14.200 -11.822 1.174 1.00 93.25 121 SER A N 1
ATOM 918 C CA . SER A 1 121 ? -13.773 -10.711 2.016 1.00 93.25 121 SER A CA 1
ATOM 919 C C . SER A 1 121 ? -13.713 -11.114 3.483 1.00 93.25 121 SER A C 1
ATOM 921 O O . SER A 1 121 ? -14.539 -11.857 4.001 1.00 93.25 121 SER A O 1
ATOM 923 N N . SER A 1 122 ? -12.741 -10.549 4.180 1.00 93.69 122 SER A N 1
ATOM 924 C CA . SER A 1 122 ? -12.763 -10.415 5.629 1.00 93.69 122 SER A CA 1
ATOM 925 C C . SER A 1 122 ? -13.705 -9.275 6.011 1.00 93.69 122 SER A C 1
ATOM 927 O O . SER A 1 122 ? -13.892 -8.325 5.246 1.00 93.69 122 SER A O 1
ATOM 929 N N . TYR A 1 123 ? -14.289 -9.365 7.200 1.00 89.69 123 TYR A N 1
ATOM 930 C CA . TYR A 1 123 ? -15.120 -8.305 7.757 1.00 89.69 123 TYR A CA 1
ATOM 931 C C . TYR A 1 123 ? -14.246 -7.309 8.513 1.00 89.69 123 TYR A C 1
ATOM 933 O O . TYR A 1 123 ? -13.329 -7.701 9.235 1.00 89.69 123 TYR A O 1
ATOM 941 N N . PHE A 1 124 ? -14.540 -6.026 8.347 1.00 88.94 124 PHE A N 1
ATOM 942 C CA . PHE A 1 124 ? -13.882 -4.949 9.070 1.00 88.94 124 PHE A CA 1
ATOM 943 C C . PHE A 1 124 ? -14.924 -3.900 9.438 1.00 88.94 124 PHE A C 1
ATOM 945 O O . PHE A 1 124 ? -15.605 -3.371 8.560 1.00 88.94 124 PHE A O 1
ATOM 952 N N . ASN A 1 125 ? -15.044 -3.617 10.733 1.00 89.44 125 ASN A N 1
ATOM 953 C CA . ASN A 1 125 ? -15.889 -2.547 11.238 1.00 89.44 125 ASN A CA 1
ATOM 954 C C . ASN A 1 125 ? -14.999 -1.477 11.894 1.00 89.44 125 ASN A C 1
ATOM 956 O O . ASN A 1 125 ? -14.553 -1.683 13.022 1.00 89.44 125 ASN A O 1
ATOM 960 N N . PRO A 1 126 ? -14.751 -0.326 11.243 1.00 89.88 126 PRO A N 1
ATOM 961 C CA . PRO A 1 126 ? -13.920 0.727 11.826 1.00 89.88 126 PRO A CA 1
ATOM 962 C C . PRO A 1 126 ? -14.515 1.315 13.116 1.00 89.88 126 PRO A C 1
ATOM 964 O O . PRO A 1 126 ? -13.770 1.837 13.940 1.00 89.88 126 PRO A O 1
ATOM 967 N N . LEU A 1 127 ? -15.835 1.208 13.318 1.00 90.31 127 LEU A N 1
ATOM 968 C CA . LEU A 1 127 ? -16.504 1.671 14.539 1.00 90.31 127 LEU A CA 1
ATOM 969 C C . LEU A 1 127 ? -16.218 0.761 15.739 1.00 90.31 127 LEU A C 1
ATOM 971 O O . LEU A 1 127 ? -16.185 1.239 16.869 1.00 90.31 127 LEU A O 1
ATOM 975 N N . GLU A 1 128 ? -15.993 -0.531 15.489 1.00 88.31 128 GLU A N 1
ATOM 976 C CA . GLU A 1 128 ? -15.598 -1.493 16.521 1.00 88.31 128 GLU A CA 1
ATOM 977 C C . GLU A 1 128 ? -14.149 -1.244 16.958 1.00 88.31 128 GLU A C 1
ATOM 979 O O . GLU A 1 128 ? -13.833 -1.306 18.145 1.00 88.31 128 GLU A O 1
ATOM 984 N N . GLU A 1 129 ? -13.262 -0.927 16.012 1.00 89.19 129 GLU A N 1
ATOM 985 C CA . GLU A 1 129 ? -11.834 -0.723 16.281 1.00 89.19 129 GLU A CA 1
ATOM 986 C C . GLU A 1 129 ? -11.534 0.618 16.963 1.00 89.19 129 GLU A C 1
ATOM 988 O O . GLU A 1 129 ? -10.633 0.687 17.796 1.00 89.19 129 GLU A O 1
ATOM 993 N N . ALA A 1 130 ? -12.302 1.671 16.673 1.00 91.94 130 ALA A N 1
ATOM 994 C CA . ALA A 1 130 ? -12.117 2.992 17.273 1.00 91.94 130 ALA A CA 1
ATOM 995 C C . ALA A 1 130 ? -12.471 2.997 18.775 1.00 91.94 130 ALA A C 1
ATOM 997 O O . ALA A 1 130 ? -13.641 2.936 19.181 1.00 91.94 130 ALA A O 1
ATOM 998 N N . LYS A 1 131 ? -11.461 3.111 19.644 1.00 89.19 131 LYS A N 1
ATOM 999 C CA . LYS A 1 131 ? -11.624 3.039 21.104 1.00 89.19 131 LYS A CA 1
ATOM 1000 C C . LYS A 1 131 ? -11.765 4.411 21.751 1.00 89.19 131 LYS A C 1
ATOM 1002 O O . LYS A 1 131 ? -12.522 4.521 22.714 1.00 89.19 131 LYS A O 1
ATOM 1007 N N . SER A 1 132 ? -11.157 5.447 21.188 1.00 92.69 132 SER A N 1
ATOM 1008 C CA . SER A 1 132 ? -11.220 6.826 21.689 1.00 92.69 132 SER A CA 1
ATOM 1009 C C . SER A 1 132 ? -12.178 7.720 20.893 1.00 92.69 132 SER A C 1
ATOM 1011 O O . SER A 1 132 ? -12.476 7.460 19.730 1.00 92.69 132 SER A O 1
ATOM 1013 N N . ASP A 1 133 ? -12.631 8.816 21.506 1.00 91.31 133 ASP A N 1
ATOM 1014 C CA . ASP A 1 133 ? -13.452 9.832 20.829 1.00 91.31 133 ASP A CA 1
ATOM 1015 C C . ASP A 1 133 ? -12.736 10.473 19.635 1.00 91.31 133 ASP A C 1
ATOM 1017 O O . ASP A 1 133 ? -13.379 10.804 18.640 1.00 91.31 133 ASP A O 1
ATOM 1021 N N . ILE A 1 134 ? -11.408 10.603 19.727 1.00 94.06 134 ILE A N 1
ATOM 1022 C CA . ILE A 1 134 ? -10.551 11.120 18.655 1.00 94.06 134 ILE A CA 1
ATOM 1023 C C . ILE A 1 134 ? -10.566 10.157 17.463 1.00 94.06 134 ILE A C 1
ATOM 1025 O O . ILE A 1 134 ? -10.736 10.587 16.326 1.00 94.06 134 ILE A O 1
ATOM 1029 N N . GLU A 1 135 ? -10.442 8.850 17.704 1.00 94.25 135 GLU A N 1
ATOM 1030 C CA . GLU A 1 135 ? -10.510 7.846 16.634 1.00 94.25 135 GLU A CA 1
ATOM 1031 C C . GLU A 1 135 ? -11.897 7.810 15.978 1.00 94.25 135 GLU A C 1
ATOM 1033 O O . GLU A 1 135 ? -11.991 7.682 14.761 1.00 94.25 135 GLU A O 1
ATOM 1038 N N . LEU A 1 136 ? -12.984 7.982 16.741 1.00 93.50 136 LEU A N 1
ATOM 1039 C CA . LEU A 1 136 ? -14.339 8.063 16.172 1.00 93.50 136 LEU A CA 1
ATOM 1040 C C . LEU A 1 136 ? -14.515 9.298 15.282 1.00 93.50 136 LEU A C 1
ATOM 1042 O O . LEU A 1 136 ? -15.140 9.212 14.225 1.00 93.50 136 LEU A O 1
ATOM 1046 N N . GLU A 1 137 ? -13.945 10.436 15.683 1.00 94.38 137 GLU A N 1
ATOM 1047 C CA . GLU A 1 137 ? -13.901 11.645 14.856 1.00 94.38 137 GLU A CA 1
ATOM 1048 C C . GLU A 1 137 ? -13.103 11.423 13.569 1.00 94.38 137 GLU A C 1
ATOM 1050 O O . GLU A 1 137 ? -13.563 11.813 12.496 1.00 94.38 137 GLU A O 1
ATOM 1055 N N . GLN A 1 138 ? -11.958 10.739 13.646 1.00 95.19 138 GLN A N 1
ATOM 1056 C CA . GLN A 1 138 ? -11.162 10.380 12.470 1.00 95.19 138 GLN A CA 1
ATOM 1057 C C . GLN A 1 138 ? -11.921 9.440 11.531 1.00 95.19 138 GLN A C 1
ATOM 1059 O O . GLN A 1 138 ? -11.905 9.640 10.317 1.00 95.19 138 GLN A O 1
ATOM 1064 N N . VAL A 1 139 ? -12.628 8.440 12.068 1.00 95.19 139 VAL A N 1
ATOM 1065 C CA . VAL A 1 139 ? -13.481 7.554 11.264 1.00 95.19 139 VAL A CA 1
ATOM 1066 C C . VAL A 1 139 ? -14.591 8.354 10.579 1.00 95.19 139 VAL A C 1
ATOM 1068 O O . VAL A 1 139 ? -14.802 8.185 9.379 1.00 95.19 139 VAL A O 1
ATOM 1071 N N . ALA A 1 140 ? -15.259 9.263 11.296 1.00 95.06 140 ALA A N 1
ATOM 1072 C CA . ALA A 1 140 ? -16.272 10.145 10.719 1.00 95.06 140 ALA A CA 1
ATOM 1073 C C . ALA A 1 140 ? -15.699 11.008 9.582 1.00 95.06 140 ALA A C 1
ATOM 1075 O O . ALA A 1 140 ? -16.303 11.112 8.514 1.00 95.06 140 ALA A O 1
ATOM 1076 N N . GLU A 1 141 ? -14.513 11.587 9.782 1.00 93.69 141 GLU A N 1
ATOM 1077 C CA . GLU A 1 141 ? -13.823 12.373 8.763 1.00 93.69 141 GLU A CA 1
ATOM 1078 C C . GLU A 1 141 ? -13.487 11.541 7.520 1.00 93.69 141 GLU A C 1
ATOM 1080 O O . GLU A 1 141 ? -13.785 11.968 6.402 1.00 93.69 141 GLU A O 1
ATOM 1085 N N . ILE A 1 142 ? -12.918 10.344 7.699 1.00 93.25 142 ILE A N 1
ATOM 1086 C CA . ILE A 1 142 ? -12.582 9.433 6.597 1.00 93.25 142 ILE A CA 1
ATOM 1087 C C . ILE A 1 142 ? -13.840 9.069 5.800 1.00 93.25 142 ILE A C 1
ATOM 1089 O O . ILE A 1 142 ? -13.816 9.144 4.572 1.00 93.25 142 ILE A O 1
ATOM 1093 N N . LEU A 1 143 ? -14.942 8.727 6.477 1.00 91.50 143 LEU A N 1
ATOM 1094 C CA . LEU A 1 143 ? -16.207 8.361 5.832 1.00 91.50 143 LEU A CA 1
ATOM 1095 C C . LEU A 1 143 ? -16.782 9.507 4.995 1.00 91.50 143 LEU A C 1
ATOM 1097 O O . LEU A 1 143 ? -17.141 9.302 3.836 1.00 91.50 143 LEU A O 1
ATOM 1101 N N . VAL A 1 144 ? -16.844 10.719 5.556 1.00 91.19 144 VAL A N 1
ATOM 1102 C CA . VAL A 1 144 ? -17.390 11.881 4.841 1.00 91.19 144 VAL A CA 1
ATOM 1103 C C . VAL A 1 144 ? -16.494 12.253 3.661 1.00 91.19 144 VAL A C 1
ATOM 1105 O O . VAL A 1 144 ? -16.993 12.473 2.559 1.00 91.19 144 VAL A O 1
ATOM 1108 N N . ARG A 1 145 ? -15.168 12.281 3.852 1.00 88.94 145 ARG A N 1
ATOM 1109 C CA . ARG A 1 145 ? -14.223 12.638 2.784 1.00 88.94 145 ARG A CA 1
ATOM 1110 C C . ARG A 1 145 ? -14.167 11.607 1.662 1.00 88.94 145 ARG A C 1
ATOM 1112 O O . ARG A 1 145 ? -14.001 12.005 0.512 1.00 88.94 145 ARG A O 1
ATOM 1119 N N . ALA A 1 146 ? -14.334 10.320 1.964 1.00 87.19 146 ALA A N 1
ATOM 1120 C CA . ALA A 1 146 ? -14.372 9.263 0.953 1.00 87.19 146 ALA A CA 1
ATOM 1121 C C . ALA A 1 146 ? -15.533 9.435 -0.046 1.00 87.19 146 ALA A C 1
ATOM 1123 O O . ALA A 1 146 ? -15.425 8.990 -1.186 1.00 87.19 146 ALA A O 1
ATOM 1124 N N . GLY A 1 147 ? -16.620 10.104 0.357 1.00 83.19 147 GLY A N 1
ATOM 1125 C CA . GLY A 1 147 ? -17.769 10.398 -0.503 1.00 83.19 147 GLY A CA 1
ATOM 1126 C C . GLY A 1 147 ? -17.617 11.636 -1.396 1.00 83.19 147 GLY A C 1
ATOM 1127 O O . GLY A 1 147 ? -18.505 11.904 -2.204 1.00 83.19 147 GLY A O 1
ATOM 1128 N N . ILE A 1 148 ? -16.531 12.408 -1.269 1.00 82.44 148 ILE A N 1
ATOM 1129 C CA . ILE A 1 148 ? -16.353 13.661 -2.015 1.00 82.44 148 ILE A CA 1
ATOM 1130 C C . ILE A 1 148 ? -15.610 13.381 -3.327 1.00 82.44 148 ILE A C 1
ATOM 1132 O O . ILE A 1 148 ? -14.476 12.896 -3.295 1.00 82.44 148 ILE A O 1
ATOM 1136 N N . PRO A 1 149 ? -16.183 13.733 -4.493 1.00 72.75 149 PRO A N 1
ATOM 1137 C CA . PRO A 1 149 ? -15.486 13.620 -5.767 1.00 72.75 149 PRO A CA 1
ATOM 1138 C C . PRO A 1 149 ? -14.193 14.443 -5.773 1.00 72.75 149 PRO A C 1
ATOM 1140 O O . PRO A 1 149 ? -14.161 15.588 -5.310 1.00 72.75 149 PRO A O 1
ATOM 1143 N N . SER A 1 150 ? -13.128 13.886 -6.352 1.00 61.00 150 SER A N 1
ATOM 1144 C CA . SER A 1 150 ? -11.851 14.581 -6.530 1.00 61.00 150 SER A CA 1
ATOM 1145 C C . SER A 1 150 ? -12.059 15.860 -7.355 1.00 61.00 150 SER A C 1
ATOM 1147 O O . SER A 1 150 ? -12.252 15.793 -8.565 1.00 61.00 150 SER A O 1
ATOM 1149 N N . GLY A 1 151 ? -12.063 17.027 -6.699 1.00 59.47 151 GLY A N 1
ATOM 1150 C CA . GLY A 1 151 ? -12.278 18.337 -7.336 1.00 59.47 151 GLY A CA 1
ATOM 1151 C C . GLY A 1 151 ? -13.376 19.210 -6.712 1.00 59.47 151 GLY A C 1
ATOM 1152 O O . GLY A 1 151 ? -13.500 20.376 -7.084 1.00 59.47 151 GLY A O 1
ATOM 1153 N N . GLY A 1 152 ? -14.147 18.699 -5.746 1.00 58.34 152 GLY A N 1
ATOM 1154 C CA . GLY A 1 152 ? -15.202 19.444 -5.042 1.00 58.34 152 GLY A CA 1
ATOM 1155 C C . GLY A 1 152 ? -14.690 20.368 -3.931 1.00 58.34 152 GLY A C 1
ATOM 1156 O O . GLY A 1 152 ? -15.061 20.207 -2.777 1.00 58.34 152 GLY A O 1
ATOM 1157 N N . GLY A 1 153 ? -13.810 21.315 -4.255 1.00 59.06 153 GLY A N 1
ATOM 1158 C CA . GLY A 1 153 ? -13.181 22.216 -3.280 1.00 59.06 153 GLY A CA 1
ATOM 1159 C C . GLY A 1 153 ? -13.896 23.553 -3.091 1.00 59.06 153 GLY A C 1
ATOM 1160 O O . GLY A 1 153 ? -13.248 24.581 -3.268 1.00 59.06 153 GLY A O 1
ATOM 1161 N N . LYS A 1 154 ? -15.204 23.587 -2.793 1.00 55.84 154 LYS A N 1
ATOM 1162 C CA . LYS A 1 154 ? -15.878 24.889 -2.598 1.00 55.84 154 LYS A CA 1
ATOM 1163 C C . LYS A 1 154 ? -16.609 25.140 -1.288 1.00 55.84 154 LYS A C 1
ATOM 1165 O O . LYS A 1 154 ? -16.712 26.312 -0.962 1.00 55.84 154 LYS A O 1
ATOM 1170 N N . ASP A 1 155 ? -16.979 24.138 -0.491 1.00 69.38 155 ASP A N 1
ATOM 1171 C CA . ASP A 1 155 ? -17.647 24.424 0.786 1.00 69.38 155 ASP A CA 1
ATOM 1172 C C . ASP A 1 155 ? -17.117 23.583 1.950 1.00 69.38 155 ASP A C 1
ATOM 1174 O O . ASP A 1 155 ? -17.730 22.603 2.384 1.00 69.38 155 ASP A O 1
ATOM 1178 N N . ASP A 1 156 ? -16.003 24.040 2.527 1.00 81.31 156 ASP A N 1
ATOM 1179 C CA . ASP A 1 156 ? -15.497 23.544 3.812 1.00 81.31 156 ASP A CA 1
ATOM 1180 C C . ASP A 1 156 ? -16.574 23.611 4.906 1.00 81.31 156 ASP A C 1
ATOM 1182 O O . ASP A 1 156 ? -16.597 22.765 5.793 1.00 81.31 156 ASP A O 1
ATOM 1186 N N . PHE A 1 157 ? -17.516 24.559 4.826 1.00 86.56 157 PHE A N 1
ATOM 1187 C CA . PHE A 1 157 ? -18.631 24.651 5.769 1.00 86.56 157 PHE A CA 1
ATOM 1188 C C . PHE A 1 157 ? -19.492 23.378 5.788 1.00 86.56 157 PHE A C 1
ATOM 1190 O O . PHE A 1 157 ? -19.693 22.792 6.854 1.00 86.56 157 PHE A O 1
ATOM 1197 N N . TRP A 1 158 ? -19.971 22.923 4.624 1.00 86.44 158 TRP A N 1
ATOM 1198 C CA . TRP A 1 158 ? -20.814 21.725 4.531 1.00 86.44 158 TRP A CA 1
ATOM 1199 C C . TRP A 1 158 ? -20.038 20.467 4.901 1.00 86.44 158 TRP A C 1
ATOM 1201 O O . TRP A 1 158 ? -20.572 19.593 5.583 1.00 86.44 158 TRP A O 1
ATOM 1211 N N . LEU A 1 159 ? -18.762 20.410 4.518 1.00 88.88 159 LEU A N 1
ATOM 1212 C CA . LEU A 1 159 ? -17.876 19.312 4.871 1.00 88.88 159 LEU A CA 1
ATOM 1213 C C . LEU A 1 159 ? -17.680 19.206 6.388 1.00 88.88 159 LEU A C 1
ATOM 1215 O O . LEU A 1 159 ? -17.910 18.151 6.974 1.00 88.88 159 LEU A O 1
ATOM 1219 N N . GLN A 1 160 ? -17.306 20.305 7.040 1.00 90.00 160 GLN A N 1
ATOM 1220 C CA . GLN A 1 160 ? -17.106 20.336 8.488 1.00 90.00 160 GLN A CA 1
ATOM 1221 C C . GLN A 1 160 ? -18.413 20.074 9.244 1.00 90.00 160 GLN A C 1
ATOM 1223 O O . GLN A 1 160 ? -18.410 19.355 10.243 1.00 90.00 160 GLN A O 1
ATOM 1228 N N . GLY A 1 161 ? -19.540 20.602 8.755 1.00 93.19 161 GLY A N 1
ATOM 1229 C CA . GLY A 1 161 ? -20.865 20.297 9.292 1.00 93.19 161 GLY A CA 1
ATOM 1230 C C . GLY A 1 161 ? -21.174 18.799 9.235 1.00 93.19 161 GLY A C 1
ATOM 1231 O O . GLY A 1 161 ? -21.521 18.207 10.257 1.00 93.19 161 GLY A O 1
ATOM 1232 N N . ALA A 1 162 ? -20.977 18.169 8.075 1.00 92.75 162 ALA A N 1
ATOM 1233 C CA . ALA A 1 162 ? -21.197 16.737 7.889 1.00 92.75 162 ALA A CA 1
ATOM 1234 C C . ALA A 1 162 ? -20.296 15.882 8.794 1.00 92.75 162 ALA A C 1
ATOM 1236 O O . ALA A 1 162 ? -20.795 14.961 9.437 1.00 92.75 162 ALA A O 1
ATOM 1237 N N . ILE A 1 163 ? -19.003 16.216 8.913 1.00 94.00 163 ILE A N 1
ATOM 1238 C CA . ILE A 1 163 ? -18.066 15.514 9.810 1.00 94.00 163 ILE A CA 1
ATOM 1239 C C . ILE A 1 163 ? -18.539 15.604 11.267 1.00 94.00 163 ILE A C 1
ATOM 1241 O O . ILE A 1 163 ? -18.560 14.595 11.971 1.00 94.00 163 ILE A O 1
ATOM 1245 N N . ARG A 1 164 ? -18.974 16.788 11.720 1.00 95.12 164 ARG A N 1
ATOM 1246 C CA . ARG A 1 164 ? -19.477 16.989 13.091 1.00 95.12 164 ARG A CA 1
ATOM 1247 C C . ARG A 1 164 ? -20.735 16.174 13.370 1.00 95.12 164 ARG A C 1
ATOM 1249 O O . ARG A 1 164 ? -20.810 15.528 14.412 1.00 95.12 164 ARG A O 1
ATOM 1256 N N . PHE A 1 165 ? -21.700 16.177 12.449 1.00 96.19 165 PHE A N 1
ATOM 1257 C CA . PHE A 1 165 ? -22.913 15.370 12.595 1.00 96.19 165 PHE A CA 1
ATOM 1258 C C . PHE A 1 165 ? -22.603 13.872 12.582 1.00 96.19 165 PHE A C 1
ATOM 1260 O O . PHE A 1 165 ? -23.067 13.154 13.464 1.00 96.19 165 PHE A O 1
ATOM 1267 N N . ALA A 1 166 ? -21.777 13.401 11.644 1.00 95.44 166 ALA A N 1
ATOM 1268 C CA . ALA A 1 166 ? -21.374 11.999 11.573 1.00 95.44 166 ALA A CA 1
ATOM 1269 C C . ALA A 1 166 ? -20.659 11.546 12.857 1.00 95.44 166 ALA A C 1
ATOM 1271 O O . ALA A 1 166 ? -21.000 10.503 13.412 1.00 95.44 166 ALA A O 1
ATOM 1272 N N . SER A 1 167 ? -19.732 12.358 13.373 1.00 95.50 167 SER A N 1
ATOM 1273 C CA . SER A 1 167 ? -19.048 12.098 14.644 1.00 95.50 167 SER A CA 1
ATOM 1274 C C . SER A 1 167 ? -20.028 12.016 15.817 1.00 95.50 167 SER A C 1
ATOM 1276 O O . SER A 1 167 ? -19.979 11.058 16.589 1.00 95.50 167 SER A O 1
ATOM 1278 N N . LEU A 1 168 ? -20.969 12.964 15.923 1.00 95.25 168 LEU A N 1
ATOM 1279 C CA . LEU A 1 168 ? -22.005 12.940 16.959 1.00 95.25 168 LEU A CA 1
ATOM 1280 C C . LEU A 1 168 ? -22.825 11.645 16.898 1.00 95.25 168 LEU A C 1
ATOM 1282 O O . LEU A 1 168 ? -22.972 10.974 17.917 1.00 95.25 168 LEU A O 1
ATOM 1286 N N . PHE A 1 169 ? -23.317 11.263 15.716 1.00 94.44 169 PHE A N 1
ATOM 1287 C CA . PHE A 1 169 ? -24.122 10.051 15.558 1.00 94.44 169 PHE A CA 1
ATOM 1288 C C . PHE A 1 169 ? -23.338 8.778 15.876 1.00 94.44 169 PHE A C 1
ATOM 1290 O O . PHE A 1 169 ? -23.864 7.899 16.554 1.00 94.44 169 PHE A O 1
ATOM 1297 N N . ILE A 1 170 ? -22.073 8.692 15.457 1.00 93.81 170 ILE A N 1
ATOM 1298 C CA . ILE A 1 170 ? -21.193 7.563 15.778 1.00 93.81 170 ILE A CA 1
ATOM 1299 C C . ILE A 1 170 ? -20.971 7.450 17.294 1.00 93.81 170 ILE A C 1
ATOM 1301 O O . ILE A 1 170 ? -21.065 6.356 17.852 1.00 93.81 170 ILE A O 1
ATOM 1305 N N . LYS A 1 171 ? -20.725 8.569 17.985 1.00 91.38 171 LYS A N 1
ATOM 1306 C CA . LYS A 1 171 ? -20.558 8.589 19.448 1.00 91.38 171 LYS A CA 1
ATOM 1307 C C . LYS A 1 171 ? -21.845 8.199 20.174 1.00 91.38 171 LYS A C 1
ATOM 1309 O O . LYS A 1 171 ? -21.796 7.411 21.115 1.00 91.38 171 LYS A O 1
ATOM 1314 N N . CYS A 1 172 ? -22.996 8.698 19.720 1.00 91.38 172 CYS A N 1
ATOM 1315 C CA . CYS A 1 172 ? -24.297 8.281 20.241 1.00 91.38 172 CYS A CA 1
ATOM 1316 C C . CYS A 1 172 ? -24.513 6.775 20.060 1.00 91.38 172 CYS A C 1
ATOM 1318 O O . CYS A 1 172 ? -24.897 6.110 21.016 1.00 91.38 172 CYS A O 1
ATOM 1320 N N . LEU A 1 173 ? -24.209 6.233 18.877 1.00 89.06 173 LEU A N 1
ATOM 1321 C CA . LEU A 1 173 ? -24.336 4.805 18.587 1.00 89.06 173 LEU A CA 1
ATOM 1322 C C . LEU A 1 173 ? -23.443 3.952 19.499 1.00 89.06 173 LEU A C 1
ATOM 1324 O O . LEU A 1 173 ? -23.895 2.940 20.022 1.00 89.06 173 LEU A O 1
ATOM 1328 N N . LYS A 1 174 ? -22.200 4.380 19.743 1.00 85.75 174 LYS A N 1
ATOM 1329 C CA . LYS A 1 174 ? -21.279 3.684 20.654 1.00 85.75 174 LYS A CA 1
ATOM 1330 C C . LYS A 1 174 ? -21.768 3.692 22.107 1.00 85.75 174 LYS A C 1
ATOM 1332 O O . LYS A 1 174 ? -21.607 2.700 22.812 1.00 85.75 174 LYS A O 1
ATOM 1337 N N . ASN A 1 175 ? -22.369 4.797 22.545 1.00 83.62 175 ASN A N 1
ATOM 1338 C CA . ASN A 1 175 ? -22.859 4.969 23.915 1.00 83.62 175 ASN A CA 1
ATOM 1339 C C . ASN A 1 175 ? -24.244 4.364 24.159 1.00 83.62 175 ASN A C 1
ATOM 1341 O O . ASN A 1 175 ? -24.606 4.158 25.314 1.00 83.62 175 ASN A O 1
ATOM 1345 N N . ALA A 1 176 ? -25.012 4.080 23.104 1.00 80.62 176 ALA A N 1
ATOM 1346 C CA . ALA A 1 176 ? -26.347 3.501 23.224 1.00 80.62 176 ALA A CA 1
ATOM 1347 C C . ALA A 1 176 ? -26.337 2.109 23.887 1.00 80.62 176 ALA A C 1
ATOM 1349 O O . ALA A 1 176 ? -27.376 1.668 24.367 1.00 80.62 176 ALA A O 1
ATOM 1350 N N . GLY A 1 177 ? -25.176 1.442 23.961 1.00 64.00 177 GLY A N 1
ATOM 1351 C CA . GLY A 1 177 ? -25.083 0.055 24.403 1.00 64.00 177 GLY A CA 1
ATOM 1352 C C . GLY A 1 177 ? -25.779 -0.881 23.410 1.00 64.00 177 GLY A C 1
ATOM 1353 O O . GLY A 1 177 ? -26.654 -0.485 22.645 1.00 64.00 177 GLY A O 1
ATOM 1354 N N . ALA A 1 178 ? -25.384 -2.149 23.382 1.00 59.66 178 ALA A N 1
ATOM 1355 C CA . ALA A 1 178 ? -26.078 -3.153 22.581 1.00 59.66 178 ALA A CA 1
ATOM 1356 C C . ALA A 1 178 ? -27.367 -3.612 23.289 1.00 59.66 178 ALA A C 1
ATOM 1358 O O . ALA A 1 178 ? -27.526 -4.794 23.579 1.00 59.66 178 ALA A O 1
ATOM 1359 N N . GLU A 1 179 ? -28.290 -2.702 23.603 1.00 57.06 179 GLU A N 1
ATOM 1360 C CA . GLU A 1 179 ? -29.678 -3.124 23.775 1.00 57.06 179 GLU A CA 1
ATOM 1361 C C . GLU A 1 179 ? -30.246 -3.308 22.372 1.00 57.06 179 GLU A C 1
ATOM 1363 O O . GLU A 1 179 ? -30.624 -2.346 21.709 1.00 57.06 179 GLU A O 1
ATOM 1368 N N . ASN A 1 180 ? -30.221 -4.557 21.890 1.00 49.41 180 ASN A N 1
ATOM 1369 C CA . ASN A 1 180 ? -30.955 -4.962 20.694 1.00 49.41 180 ASN A CA 1
ATOM 1370 C C . ASN A 1 180 ? -32.395 -4.452 20.847 1.00 49.41 180 ASN A C 1
ATOM 1372 O O . ASN A 1 180 ? -33.089 -4.924 21.754 1.00 49.41 180 ASN A O 1
ATOM 1376 N N . PRO A 1 181 ? -32.872 -3.522 20.005 1.00 56.91 181 PRO A N 1
ATOM 1377 C CA . PRO A 1 181 ? -34.272 -3.150 20.011 1.00 56.91 181 PRO A CA 1
ATOM 1378 C C . PRO A 1 181 ? -35.042 -4.251 19.269 1.00 56.91 181 PRO A C 1
ATOM 1380 O O . PRO A 1 181 ? -35.482 -4.026 18.153 1.00 56.91 181 PRO A O 1
ATOM 1383 N N . ASN A 1 182 ? -35.145 -5.429 19.899 1.00 40.53 182 ASN A N 1
ATOM 1384 C CA . ASN A 1 182 ? -35.865 -6.642 19.478 1.00 40.53 182 ASN A CA 1
ATOM 1385 C C . ASN A 1 182 ? -35.626 -7.140 18.043 1.00 40.53 182 ASN A C 1
ATOM 1387 O O . ASN A 1 182 ? -36.208 -6.580 17.089 1.00 40.53 182 ASN A O 1
#

InterPro domains:
  IPR003688 Type IV secretion system protein TraG/VirD4 [PF02534] (49-164)
  IPR027417 P-loop containing nucleoside triphosphate hydrolase [SSF52540] (38-171)
  IPR051539 Type IV secretion system coupling protein TraD/TraG/VirD4-like [PTHR37937] (49-173)

Sequence (182 aa):
MGAGAMYLLKGHVLNKTTGADFANKSSYRDYLSSSNNGLLLDGDSLRLSEQESFQNVCVMARVGAGKTSRYIIPNVLDKARKKCSMVINDPKGEVFNGTSAYLKQCGYKVIVIDPENLSRSSYFNPLEEAKSDIELEQVAEILVRAGIPSGGGKDDFWLQGAIRFASLFIKCLKNAGAENPN

pLDDT: mean 86.58, std 13.01, range [40.53, 97.62]

Organism: NCBI:txid62101

Secondary structure (DSSP, 8-state):
--HHHHHHHHS-------S--PPPTTGGGGTEETT--S-BSSSSS-EE-HHHHTT-------TTS-IIIIIIHHHHHHHTTSS-------TTSHHHHHHHHHHHHTT-------TT-TTTPPP--HHHH--SHHHHHHHHHHHHHHTS-TT--S-HHHHHHHHHHHHHHHHHHHHT-S----

Foldseek 3Di:
DDQVVVCVVPVDDPPDPPDDDPDDPVNLVVFWDLPADAADDQLPRTHGHNVVNVVPDDDDDDVPRCCCNRGVLSRLLSCLQDPDDDDDDDPPCPSVVSPVVVSVVSVDDDAAADPVDPVRHDDDDQLVVQPDLVSLLVVLLCVLVVPDPDPPPDPPPVSVVSSVVSSVVSVCVVVVPPPPPD

Radius of gyration: 25.55 Å; chains: 1; bounding box: 74×55×57 Å